Protein AF-A0AAN7IWL6-F1 (afdb_monomer_lite)

Structure (mmCIF, N/CA/C/O backbone):
data_AF-A0AAN7IWL6-F1
#
_entry.id   AF-A0AAN7IWL6-F1
#
loop_
_atom_site.group_PDB
_atom_site.id
_atom_site.ty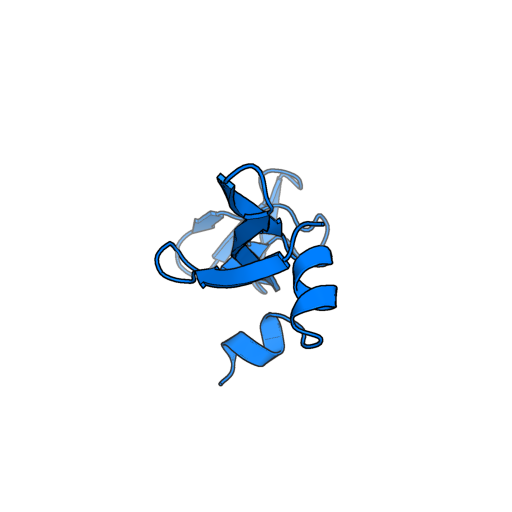pe_symbol
_atom_site.label_atom_id
_atom_site.label_alt_id
_atom_site.label_comp_id
_atom_site.label_asym_id
_atom_site.label_entity_id
_atom_site.label_seq_id
_atom_site.pdbx_PDB_ins_code
_atom_site.Cartn_x
_atom_site.Cartn_y
_atom_site.Cartn_z
_atom_site.occupancy
_atom_site.B_iso_or_equiv
_atom_site.auth_seq_id
_atom_site.auth_comp_id
_atom_site.auth_asym_id
_atom_site.auth_atom_id
_atom_site.pdbx_PDB_model_num
ATOM 1 N N . MET A 1 1 ? -13.037 -2.019 23.472 1.00 88.56 1 MET A N 1
ATOM 2 C CA . MET A 1 1 ? -12.788 -2.715 22.178 1.00 88.56 1 MET A CA 1
ATOM 3 C C . MET A 1 1 ? -12.791 -1.686 21.055 1.00 88.56 1 MET A C 1
ATOM 5 O O . MET A 1 1 ? -13.658 -0.823 21.073 1.00 88.56 1 MET A O 1
ATOM 9 N N . ALA A 1 2 ? -11.859 -1.761 20.102 1.00 95.31 2 ALA A N 1
ATOM 10 C CA . ALA A 1 2 ? -11.786 -0.822 18.979 1.00 95.31 2 ALA A CA 1
ATOM 11 C C . ALA A 1 2 ? -12.398 -1.415 17.701 1.00 95.31 2 ALA A C 1
ATOM 13 O O . ALA A 1 2 ? -12.267 -2.611 17.448 1.00 95.31 2 ALA A O 1
ATOM 14 N N . VAL A 1 3 ? -13.056 -0.582 16.891 1.00 96.25 3 VAL A N 1
ATOM 15 C CA . VAL A 1 3 ? -13.688 -0.990 15.625 1.00 96.25 3 VAL A CA 1
ATOM 16 C C . VAL A 1 3 ? -13.333 -0.035 14.490 1.00 96.25 3 VAL A C 1
ATOM 18 O O . VAL A 1 3 ? -13.264 1.180 14.685 1.00 96.25 3 VAL A O 1
ATOM 21 N N . VAL A 1 4 ? -13.155 -0.578 13.284 1.00 95.00 4 VAL A N 1
ATOM 22 C CA . VAL A 1 4 ? -13.002 0.222 12.061 1.00 95.00 4 VAL A CA 1
ATOM 23 C C . VAL A 1 4 ? -14.368 0.798 11.689 1.00 95.00 4 VAL A C 1
ATOM 25 O O . VAL A 1 4 ? -15.328 0.057 11.490 1.00 95.00 4 VAL A O 1
ATOM 28 N N . LYS A 1 5 ? -14.470 2.127 11.618 1.00 96.06 5 LYS A N 1
ATOM 29 C CA . LYS A 1 5 ? -15.691 2.843 11.220 1.00 96.06 5 LYS A CA 1
ATOM 30 C C . LYS A 1 5 ? -15.696 3.211 9.743 1.00 96.06 5 LYS A C 1
ATOM 32 O O . LYS A 1 5 ? -16.749 3.157 9.118 1.00 96.06 5 LYS A O 1
ATOM 37 N N . LYS A 1 6 ? -14.538 3.589 9.199 1.00 93.38 6 LYS A N 1
ATOM 38 C CA . LYS A 1 6 ? -14.381 4.005 7.800 1.00 93.38 6 LYS A CA 1
ATOM 39 C C . LYS A 1 6 ? -12.994 3.619 7.290 1.00 93.38 6 LYS A C 1
ATOM 41 O O . LYS A 1 6 ? -12.021 3.698 8.035 1.00 93.38 6 LYS A O 1
ATOM 46 N N . VAL A 1 7 ? -12.919 3.257 6.012 1.00 92.25 7 VAL A N 1
ATOM 47 C CA . VAL A 1 7 ? -11.673 3.226 5.236 1.00 92.25 7 VAL A CA 1
ATOM 48 C C . VAL A 1 7 ? -11.615 4.515 4.417 1.00 92.25 7 VAL A C 1
ATOM 50 O O . VAL A 1 7 ? -12.557 4.815 3.685 1.00 92.25 7 VAL A O 1
ATOM 53 N N . ASN A 1 8 ? -10.556 5.304 4.575 1.00 89.94 8 ASN A N 1
ATOM 54 C CA . ASN A 1 8 ? -10.306 6.513 3.804 1.00 89.94 8 ASN A CA 1
ATOM 55 C C . ASN A 1 8 ? -9.286 6.240 2.687 1.00 89.94 8 ASN A C 1
ATOM 57 O O . ASN A 1 8 ? -8.236 5.636 2.914 1.00 89.94 8 ASN A O 1
ATOM 61 N N . ALA A 1 9 ? -9.622 6.703 1.485 1.00 83.88 9 ALA A N 1
ATOM 62 C CA . ALA A 1 9 ? -8.821 6.601 0.269 1.00 83.88 9 ALA A CA 1
ATOM 63 C C . ALA A 1 9 ? -8.427 7.979 -0.305 1.00 83.88 9 ALA A C 1
ATOM 65 O O . ALA A 1 9 ? -7.730 8.033 -1.316 1.00 83.88 9 ALA A O 1
ATOM 66 N N . GLU A 1 10 ? -8.845 9.083 0.329 1.00 87.38 10 GLU A N 1
ATOM 67 C CA . GLU A 1 10 ? -8.647 10.463 -0.153 1.00 87.38 10 GLU A CA 1
ATOM 68 C C . GLU A 1 10 ? -7.163 10.817 -0.357 1.00 87.38 10 GLU A C 1
ATOM 70 O O . GLU A 1 10 ? -6.811 11.487 -1.322 1.00 87.38 10 GLU A O 1
ATOM 75 N N . ASN A 1 11 ? -6.275 10.292 0.492 1.00 89.81 11 ASN A N 1
ATOM 76 C CA . ASN A 1 11 ? -4.824 10.508 0.414 1.00 89.81 11 ASN A CA 1
ATOM 77 C C . ASN A 1 11 ? -4.088 9.479 -0.470 1.00 89.81 11 ASN A C 1
ATOM 79 O O . ASN A 1 11 ? -2.870 9.308 -0.361 1.00 89.81 11 ASN A O 1
ATOM 83 N N . GLY A 1 12 ? -4.822 8.763 -1.321 1.00 92.12 12 GLY A N 1
ATOM 84 C CA . GLY A 1 12 ? -4.312 7.658 -2.124 1.00 92.12 12 GLY A CA 1
ATOM 85 C C . GLY A 1 12 ? -4.312 6.341 -1.348 1.00 92.12 12 GLY A C 1
ATOM 86 O O . GLY A 1 12 ? -3.613 6.185 -0.345 1.00 92.12 12 GLY A O 1
ATOM 87 N N . TRP A 1 13 ? -5.079 5.378 -1.861 1.00 93.81 13 TRP A N 1
ATOM 88 C CA . TRP A 1 13 ? -5.275 4.048 -1.271 1.00 93.81 13 TRP A CA 1
ATOM 89 C C . TRP A 1 13 ? -4.149 3.052 -1.590 1.00 93.81 13 TRP A C 1
ATOM 91 O O . TRP A 1 13 ? -4.129 1.940 -1.060 1.00 93.81 13 TRP A O 1
ATOM 101 N N . HIS A 1 14 ? -3.214 3.436 -2.460 1.00 95.19 14 HIS A N 1
ATOM 102 C CA . HIS A 1 14 ? -2.120 2.590 -2.927 1.00 95.19 14 HIS A CA 1
ATOM 103 C C . HIS A 1 14 ? -0.818 3.365 -3.144 1.00 95.19 14 HIS A C 1
ATOM 105 O O . HIS A 1 14 ? -0.804 4.597 -3.243 1.00 95.19 14 HIS A O 1
ATOM 111 N N . TYR A 1 15 ? 0.272 2.626 -3.301 1.00 94.81 15 TYR A N 1
ATOM 112 C CA . TYR A 1 15 ? 1.544 3.117 -3.809 1.00 94.81 15 TYR A CA 1
ATOM 113 C C . TYR A 1 15 ? 2.220 2.053 -4.677 1.00 94.81 15 TYR A C 1
ATOM 115 O O . TYR A 1 15 ? 1.912 0.865 -4.588 1.00 94.81 15 TYR A O 1
ATOM 123 N N . ILE A 1 16 ? 3.178 2.491 -5.493 1.00 94.81 16 ILE A N 1
ATOM 124 C CA . ILE A 1 16 ? 4.028 1.587 -6.266 1.00 94.81 16 ILE A CA 1
ATOM 125 C C . ILE A 1 16 ? 5.155 1.086 -5.371 1.00 94.81 16 ILE A C 1
ATOM 127 O O . ILE A 1 16 ? 5.930 1.880 -4.823 1.00 94.81 16 ILE A O 1
ATOM 131 N N . SER A 1 17 ? 5.251 -0.228 -5.227 1.00 94.62 17 SER A N 1
ATOM 132 C CA . SER A 1 17 ? 6.289 -0.907 -4.468 1.00 94.62 17 SER A CA 1
ATOM 133 C C . SER A 1 17 ? 7.249 -1.663 -5.387 1.00 94.62 17 SER A C 1
ATOM 135 O O . SER A 1 17 ? 6.943 -2.014 -6.528 1.00 94.62 17 SER A O 1
ATOM 137 N N . CYS A 1 18 ? 8.467 -1.863 -4.892 1.00 93.69 18 CYS A N 1
ATOM 138 C CA . CYS A 1 18 ? 9.449 -2.727 -5.531 1.00 93.69 18 CYS A CA 1
ATOM 139 C C . CYS A 1 18 ? 9.043 -4.195 -5.379 1.00 93.69 18 CYS A C 1
ATOM 141 O O . CYS A 1 18 ? 8.749 -4.637 -4.270 1.00 93.69 18 CYS A O 1
ATOM 143 N N . THR A 1 19 ? 9.122 -4.951 -6.471 1.00 90.44 19 THR A N 1
ATOM 144 C CA . THR A 1 19 ? 8.806 -6.385 -6.528 1.00 90.44 19 THR A CA 1
ATOM 145 C C . THR A 1 19 ? 9.639 -7.243 -5.575 1.00 90.44 19 THR A C 1
ATOM 147 O O . THR A 1 19 ? 9.149 -8.262 -5.108 1.00 90.44 19 THR A O 1
ATOM 150 N N . ASP A 1 20 ? 10.882 -6.851 -5.272 1.00 91.44 20 ASP A N 1
ATOM 151 C CA . ASP A 1 20 ? 11.800 -7.677 -4.472 1.00 91.44 20 ASP A CA 1
ATOM 152 C C . ASP A 1 20 ? 11.764 -7.352 -2.976 1.00 91.44 20 ASP A C 1
ATOM 154 O O . ASP A 1 20 ? 11.862 -8.243 -2.139 1.00 91.44 20 ASP A O 1
ATOM 158 N N . CYS A 1 21 ? 11.675 -6.065 -2.623 1.00 92.06 21 CYS A N 1
ATOM 159 C CA . CYS A 1 21 ? 11.773 -5.622 -1.226 1.00 92.06 21 CYS A CA 1
ATOM 160 C C . CYS A 1 21 ? 10.497 -4.978 -0.676 1.00 92.06 21 CYS A C 1
ATOM 162 O O . CYS A 1 21 ? 10.496 -4.556 0.480 1.00 92.06 21 CYS A O 1
ATOM 164 N N . HIS A 1 22 ? 9.445 -4.843 -1.491 1.00 89.94 22 HIS A N 1
ATOM 165 C CA . HIS A 1 22 ? 8.139 -4.259 -1.145 1.00 89.94 22 HIS A CA 1
ATOM 166 C C . HIS A 1 22 ? 8.171 -2.813 -0.605 1.00 89.94 22 HIS A C 1
ATOM 168 O O . HIS A 1 22 ? 7.142 -2.245 -0.232 1.00 89.94 22 HIS A O 1
ATOM 174 N N . LYS A 1 23 ? 9.340 -2.158 -0.607 1.00 91.19 23 LYS A N 1
ATOM 175 C CA . LYS A 1 23 ? 9.471 -0.737 -0.268 1.00 91.19 23 LYS A CA 1
ATOM 176 C C . LYS A 1 23 ? 8.908 0.126 -1.390 1.00 91.19 23 LYS A C 1
ATOM 178 O O . LYS A 1 23 ? 8.997 -0.233 -2.565 1.00 91.19 23 LYS A O 1
ATOM 183 N N . LYS A 1 24 ? 8.387 1.299 -1.020 1.00 93.25 24 LYS A N 1
ATOM 184 C CA . LYS A 1 24 ? 7.907 2.311 -1.966 1.00 93.25 24 LYS A CA 1
ATOM 185 C C . LYS A 1 24 ? 8.996 2.653 -2.987 1.00 93.25 24 LYS A C 1
ATOM 187 O O . LYS A 1 24 ? 10.129 2.964 -2.614 1.00 93.25 24 LYS A O 1
ATOM 192 N N . ALA A 1 25 ? 8.637 2.603 -4.262 1.00 96.06 25 ALA A N 1
ATOM 193 C CA . ALA A 1 25 ? 9.491 2.998 -5.368 1.00 96.06 25 ALA A CA 1
ATOM 194 C C . ALA A 1 25 ? 9.170 4.424 -5.828 1.00 96.06 25 ALA A C 1
ATOM 196 O O . ALA A 1 25 ? 8.094 4.966 -5.563 1.00 96.06 25 ALA A O 1
ATOM 197 N N . LYS A 1 26 ? 10.132 5.039 -6.514 1.00 96.19 26 LYS A N 1
ATOM 198 C CA .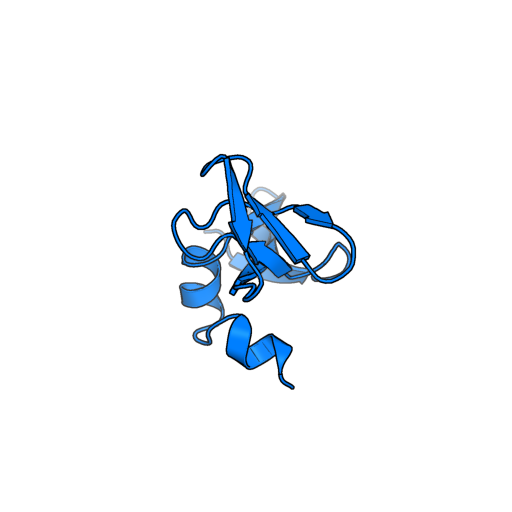 LYS A 1 26 ? 9.952 6.314 -7.211 1.00 96.19 26 LYS A CA 1
ATOM 199 C C . LYS A 1 26 ? 9.564 6.035 -8.657 1.00 96.19 26 LYS A C 1
ATOM 201 O O . LYS A 1 26 ? 10.174 5.176 -9.287 1.00 96.19 26 LYS A O 1
ATOM 206 N N . THR A 1 27 ? 8.611 6.789 -9.185 1.00 95.12 27 THR A N 1
ATOM 207 C CA . THR A 1 27 ? 8.299 6.790 -10.618 1.00 95.12 27 THR A CA 1
ATOM 208 C C . THR A 1 27 ? 9.229 7.770 -11.325 1.00 95.12 27 THR A C 1
ATOM 210 O O . THR A 1 27 ? 9.325 8.928 -10.920 1.00 95.12 27 THR A O 1
ATOM 213 N N . ILE A 1 28 ? 9.931 7.307 -12.359 1.00 93.69 28 ILE A N 1
ATOM 214 C CA . ILE A 1 28 ? 10.856 8.096 -13.179 1.00 93.69 28 ILE A CA 1
ATOM 215 C C . ILE A 1 28 ? 10.465 7.894 -14.646 1.00 93.69 28 ILE A C 1
ATOM 217 O O . ILE A 1 28 ? 10.831 6.897 -15.273 1.00 93.69 28 ILE A O 1
ATOM 221 N N . GLY A 1 29 ? 9.685 8.832 -15.191 1.00 90.44 29 GLY A N 1
ATOM 222 C CA . GLY A 1 29 ? 9.098 8.693 -16.526 1.00 90.44 29 GLY A CA 1
ATOM 223 C C . GLY A 1 29 ? 8.192 7.460 -16.603 1.00 90.44 29 GLY A C 1
ATOM 224 O O . GLY A 1 29 ? 7.244 7.344 -15.832 1.00 90.44 29 GLY A O 1
ATOM 225 N N . SER A 1 30 ? 8.513 6.532 -17.505 1.00 89.44 30 SER A N 1
ATOM 226 C CA . SER A 1 30 ? 7.836 5.234 -17.664 1.00 89.44 30 SER A CA 1
ATOM 227 C C . SER A 1 30 ? 8.479 4.088 -16.867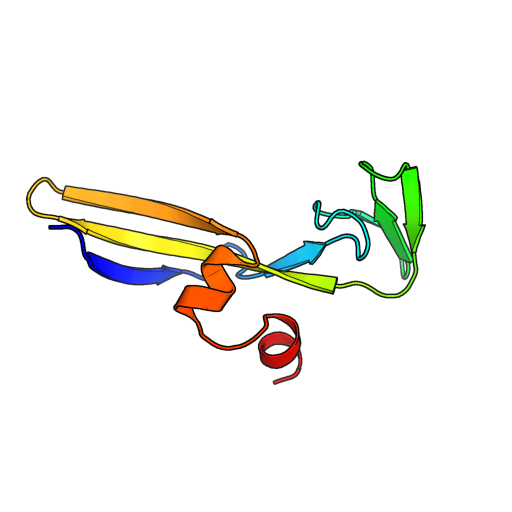 1.00 89.44 30 SER A C 1
ATOM 229 O O . SER A 1 30 ? 8.084 2.934 -17.017 1.00 89.44 30 SER A O 1
ATOM 231 N N . THR A 1 31 ? 9.485 4.383 -16.041 1.00 93.50 31 THR A N 1
ATOM 232 C CA . THR A 1 31 ? 10.234 3.391 -15.258 1.00 93.50 31 THR A CA 1
ATOM 233 C C . THR A 1 31 ? 10.105 3.645 -13.762 1.00 93.50 31 THR A C 1
ATOM 235 O O . THR A 1 31 ? 9.612 4.687 -13.323 1.00 93.50 31 THR A O 1
ATOM 238 N N . PHE A 1 32 ? 10.573 2.691 -12.962 1.00 96.44 32 PHE A N 1
ATOM 239 C CA . PHE A 1 32 ? 10.530 2.763 -11.509 1.00 96.44 32 PHE A CA 1
ATOM 240 C C . PHE A 1 32 ? 11.924 2.576 -10.923 1.00 96.44 32 PHE A C 1
ATOM 242 O O . PHE A 1 32 ? 12.722 1.792 -11.429 1.00 96.44 32 PHE A O 1
ATOM 249 N N . TRP A 1 33 ? 12.216 3.282 -9.834 1.00 97.00 33 TRP A N 1
ATOM 250 C CA . TRP A 1 33 ? 13.474 3.171 -9.101 1.00 97.00 33 TRP A CA 1
ATOM 251 C C . TRP A 1 33 ? 13.223 2.771 -7.654 1.00 97.00 33 TRP A C 1
ATOM 253 O O . TRP A 1 33 ? 12.481 3.434 -6.921 1.00 97.00 33 TRP A O 1
ATOM 263 N N . CYS A 1 34 ? 13.870 1.693 -7.223 1.00 96.75 34 CYS A N 1
ATOM 264 C CA . CYS A 1 34 ? 13.852 1.273 -5.834 1.00 96.75 34 CYS A CA 1
ATOM 265 C C . CYS A 1 34 ? 15.095 1.791 -5.109 1.00 96.75 34 CYS A C 1
ATOM 267 O O . CYS A 1 34 ? 16.210 1.356 -5.386 1.00 96.75 34 CYS A O 1
ATOM 269 N N . GLU A 1 35 ? 14.903 2.643 -4.102 1.00 96.06 35 GLU A N 1
ATOM 270 C CA . GLU A 1 35 ? 16.012 3.106 -3.257 1.00 96.06 35 GLU A CA 1
ATOM 271 C C . GLU A 1 35 ? 16.569 2.014 -2.340 1.00 96.06 35 GLU A C 1
ATOM 273 O O . GLU A 1 35 ? 17.746 2.052 -1.996 1.00 96.06 35 GLU A O 1
ATOM 278 N N . GLY A 1 36 ? 15.741 1.040 -1.947 1.00 94.31 36 GLY A N 1
ATOM 279 C CA . GLY A 1 36 ? 16.164 -0.070 -1.092 1.00 94.31 36 GLY A CA 1
ATOM 280 C C . GLY A 1 36 ? 17.087 -1.050 -1.813 1.00 94.31 36 GLY A C 1
ATOM 281 O O . GLY A 1 36 ? 18.098 -1.455 -1.254 1.00 94.31 36 GLY A O 1
ATOM 282 N N . CYS A 1 37 ? 16.750 -1.395 -3.056 1.00 95.75 37 CYS A N 1
ATOM 283 C CA . CYS A 1 37 ? 17.528 -2.311 -3.890 1.00 95.75 37 CYS A CA 1
ATOM 284 C C . CYS A 1 37 ? 18.553 -1.603 -4.787 1.00 95.75 37 CYS A C 1
ATOM 286 O O . CYS A 1 37 ? 19.331 -2.284 -5.444 1.00 95.75 37 CYS A O 1
ATOM 288 N N . LYS A 1 38 ? 18.526 -0.264 -4.855 1.00 96.50 38 LYS A N 1
ATOM 289 C CA . LYS A 1 38 ? 19.374 0.562 -5.732 1.00 96.50 38 LYS A CA 1
ATOM 290 C C . LYS A 1 38 ? 19.337 0.112 -7.198 1.00 96.50 38 LYS A C 1
ATOM 292 O O . LYS A 1 38 ? 20.368 0.030 -7.858 1.00 96.50 38 LYS A O 1
ATOM 297 N N . LYS A 1 39 ? 18.134 -0.182 -7.701 1.00 95.62 39 LYS A N 1
ATOM 298 C CA . LYS A 1 39 ? 17.919 -0.638 -9.080 1.00 95.62 39 LYS A CA 1
ATOM 299 C C . LYS A 1 39 ? 16.671 -0.038 -9.715 1.00 95.62 39 LYS A C 1
ATOM 301 O O . LYS A 1 39 ? 15.685 0.253 -9.029 1.00 95.62 39 LYS A O 1
ATOM 306 N N . GLY A 1 40 ? 16.734 0.094 -11.038 1.00 95.19 40 GLY A N 1
ATOM 307 C CA . GLY A 1 40 ? 15.589 0.393 -11.887 1.00 95.19 40 GLY A CA 1
ATOM 308 C C . GLY A 1 40 ? 14.796 -0.871 -12.216 1.00 95.19 40 GLY A C 1
ATOM 309 O O . GLY A 1 40 ? 15.352 -1.969 -12.233 1.00 95.19 40 GLY A O 1
ATOM 310 N N . PHE A 1 41 ? 13.500 -0.724 -12.464 1.00 93.69 41 PHE A N 1
ATOM 311 C CA . PHE A 1 41 ? 12.619 -1.804 -12.897 1.00 93.69 41 PHE A CA 1
ATOM 312 C C . PHE A 1 41 ? 11.434 -1.250 -13.700 1.00 93.69 41 PHE A C 1
ATOM 314 O O . PHE A 1 41 ? 11.093 -0.072 -13.597 1.00 93.69 41 PHE A O 1
ATOM 321 N N . SER A 1 42 ? 10.833 -2.094 -14.539 1.00 90.81 42 SER A N 1
ATOM 322 C CA . SER A 1 42 ? 9.756 -1.711 -15.465 1.00 90.81 42 SER A CA 1
ATOM 323 C C . SER A 1 42 ? 8.379 -2.242 -15.068 1.00 90.81 42 SER A C 1
ATOM 325 O O . SER A 1 42 ? 7.377 -1.703 -15.518 1.00 90.81 42 SER A O 1
ATOM 327 N N . SER A 1 43 ? 8.318 -3.281 -14.231 1.00 88.50 43 SER A N 1
ATOM 328 C CA . SER A 1 43 ? 7.066 -3.912 -13.794 1.00 88.50 43 SER A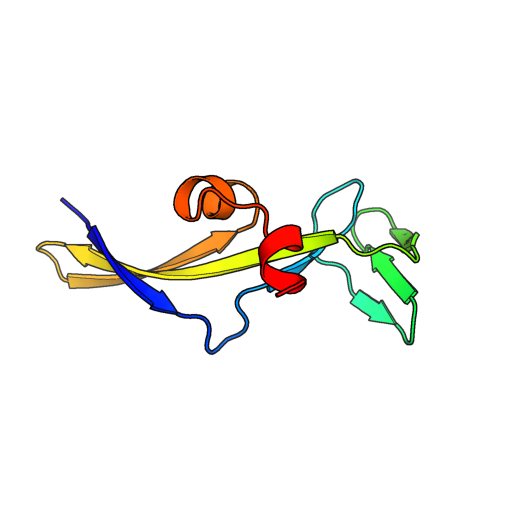 CA 1
ATOM 329 C C . SER A 1 43 ? 6.751 -3.520 -12.346 1.00 88.50 43 SER A C 1
ATOM 331 O O . SER A 1 43 ? 7.375 -4.061 -11.432 1.00 88.50 43 SER A O 1
ATOM 333 N N . PRO A 1 44 ? 5.844 -2.556 -12.111 1.00 85.44 44 PRO A N 1
ATOM 334 C CA . PRO A 1 44 ? 5.500 -2.107 -10.772 1.00 85.44 44 PRO A CA 1
ATOM 335 C C . PRO A 1 44 ? 4.607 -3.118 -10.052 1.00 85.44 44 PRO A C 1
ATOM 337 O O . PRO A 1 44 ? 3.724 -3.718 -10.662 1.00 85.44 44 PRO A O 1
ATOM 340 N N . THR A 1 45 ? 4.774 -3.237 -8.736 1.00 92.31 45 THR A N 1
ATOM 341 C CA . THR A 1 45 ? 3.771 -3.871 -7.873 1.00 92.31 45 THR A CA 1
ATOM 342 C C . THR A 1 45 ? 2.901 -2.783 -7.259 1.00 92.31 45 THR A C 1
ATOM 344 O O . THR A 1 45 ? 3.414 -1.787 -6.746 1.00 92.31 45 THR A O 1
ATOM 347 N N . ILE A 1 46 ? 1.581 -2.958 -7.308 1.00 94.88 46 ILE A N 1
ATOM 348 C CA . ILE A 1 46 ? 0.643 -2.092 -6.592 1.00 94.88 46 ILE A CA 1
ATOM 349 C C . ILE A 1 46 ? 0.488 -2.627 -5.170 1.00 94.88 46 ILE A C 1
ATOM 351 O O . ILE A 1 46 ? 0.182 -3.803 -4.996 1.00 94.88 46 ILE A O 1
ATOM 355 N N . SER A 1 47 ? 0.683 -1.764 -4.174 1.00 95.88 47 SER A N 1
ATOM 356 C CA . SER A 1 47 ? 0.593 -2.097 -2.748 1.00 95.88 47 SER A CA 1
ATOM 357 C C . SER A 1 47 ? -0.371 -1.164 -2.024 1.00 95.88 47 SER A C 1
ATOM 359 O O . SER A 1 47 ? -0.398 0.036 -2.298 1.00 95.88 47 SER A O 1
ATOM 361 N N . TYR A 1 48 ? -1.142 -1.690 -1.070 1.00 95.31 48 TYR A N 1
ATOM 362 C CA . TYR A 1 48 ? -2.111 -0.898 -0.305 1.00 95.31 48 TYR A CA 1
ATOM 363 C C . TYR A 1 48 ? -1.462 0.120 0.637 1.00 95.31 48 TYR A C 1
ATOM 365 O O . TYR A 1 48 ? -0.474 -0.165 1.311 1.00 95.31 48 TYR A O 1
ATOM 373 N N . ARG A 1 49 ? -2.115 1.272 0.776 1.00 95.56 49 ARG A N 1
ATOM 374 C CA . ARG A 1 49 ? -1.957 2.235 1.870 1.00 95.56 49 ARG A CA 1
ATOM 375 C C . ARG A 1 49 ? -3.356 2.673 2.292 1.00 95.56 49 ARG A C 1
ATOM 377 O O . ARG A 1 49 ? -3.911 3.606 1.724 1.00 95.56 49 ARG A O 1
ATOM 384 N N . LEU A 1 50 ? -3.935 1.976 3.263 1.00 95.00 50 LEU A N 1
ATOM 385 C CA . LEU A 1 50 ? -5.285 2.264 3.740 1.00 95.00 50 LEU A CA 1
ATOM 386 C C . LEU A 1 50 ? -5.233 3.107 5.003 1.00 95.00 50 LEU A C 1
ATOM 388 O O . LEU A 1 50 ? -4.531 2.766 5.952 1.00 95.00 50 LEU A O 1
ATOM 392 N N . GLU A 1 51 ? -6.016 4.177 5.031 1.00 96.62 51 GLU A N 1
ATOM 393 C CA . GLU A 1 51 ? -6.254 4.950 6.244 1.00 96.62 51 GLU A CA 1
ATOM 394 C C . GLU A 1 51 ? -7.538 4.436 6.900 1.00 96.62 51 GLU A C 1
ATOM 396 O O . GLU A 1 51 ? -8.624 4.537 6.341 1.00 96.62 51 GLU A O 1
ATOM 401 N N . LEU A 1 52 ? -7.429 3.838 8.082 1.00 95.94 52 LEU A N 1
ATOM 402 C CA . LEU A 1 52 ? -8.555 3.283 8.823 1.00 95.94 52 LEU A CA 1
ATOM 403 C C . LEU A 1 52 ? -8.942 4.240 9.941 1.00 95.94 52 LEU A C 1
ATOM 405 O O . LEU A 1 52 ? -8.171 4.445 10.878 1.00 95.94 52 LEU A O 1
ATOM 409 N N . HIS A 1 53 ? -10.153 4.788 9.879 1.00 96.44 53 HIS A N 1
ATOM 410 C CA . HIS A 1 53 ? -10.732 5.510 11.006 1.00 96.44 53 HIS A CA 1
ATOM 411 C C . HIS A 1 53 ? -11.239 4.491 12.020 1.00 96.44 53 HIS A C 1
ATOM 413 O O . HIS A 1 53 ? -12.210 3.771 11.768 1.00 96.44 53 HIS A O 1
ATOM 419 N N . VAL A 1 54 ? -10.562 4.416 13.158 1.00 97.06 54 VAL A N 1
ATOM 420 C CA . VAL A 1 54 ? -10.840 3.463 14.230 1.00 97.06 54 VAL A CA 1
ATOM 421 C C . VAL A 1 54 ? -11.399 4.212 15.432 1.00 97.06 54 VAL A C 1
ATOM 423 O O . VAL A 1 54 ? -10.921 5.293 15.774 1.00 97.06 54 VAL A O 1
ATOM 426 N N . LYS A 1 55 ? -12.428 3.643 16.062 1.00 97.94 55 LYS A N 1
ATOM 427 C CA . LYS A 1 55 ? -13.085 4.205 17.246 1.00 97.94 55 LYS A CA 1
ATOM 428 C C . LYS A 1 55 ? -13.193 3.160 18.350 1.00 97.94 55 LYS A C 1
ATOM 430 O O . LYS A 1 55 ? -13.544 2.013 18.071 1.00 97.94 55 LYS A O 1
ATOM 435 N N . ASP A 1 56 ? -12.961 3.579 19.585 1.00 97.25 56 ASP A N 1
ATOM 436 C CA . ASP A 1 56 ? -13.282 2.830 20.797 1.00 97.25 56 ASP A CA 1
ATOM 437 C C . ASP A 1 56 ? -14.036 3.722 21.803 1.00 97.25 56 ASP A C 1
ATOM 439 O O . ASP A 1 56 ? -14.595 4.759 21.435 1.00 97.25 56 ASP A O 1
ATOM 443 N N . GLU A 1 57 ? -14.115 3.285 23.058 1.00 97.44 57 GLU A N 1
ATOM 444 C CA . GLU A 1 57 ? -14.772 4.019 24.146 1.00 97.44 57 GLU A CA 1
ATOM 445 C C . GLU A 1 57 ? -14.042 5.318 24.522 1.00 97.44 57 GLU A C 1
ATOM 447 O O . GLU A 1 57 ? -14.673 6.243 25.026 1.00 97.44 57 GLU A O 1
ATOM 452 N N . SER A 1 58 ? -12.737 5.410 24.252 1.00 97.38 58 SER A N 1
ATOM 453 C CA . SER A 1 58 ? -11.902 6.564 24.600 1.00 97.38 58 SER A CA 1
ATOM 454 C C . SER A 1 58 ? -11.912 7.662 23.535 1.00 97.38 58 SER A C 1
ATOM 456 O O . SER A 1 58 ? -11.690 8.831 23.845 1.00 97.38 58 SER A O 1
ATOM 458 N N . GLY A 1 59 ? -12.188 7.316 22.276 1.00 96.69 59 GLY A N 1
ATOM 459 C CA . GLY A 1 59 ? -12.201 8.287 21.189 1.00 96.69 59 GLY A CA 1
ATOM 460 C C . GLY A 1 59 ? -12.021 7.655 19.818 1.00 96.69 59 GLY A C 1
ATOM 461 O O . GLY A 1 59 ? -12.375 6.499 19.586 1.00 96.69 59 GLY A O 1
ATOM 462 N N . SER A 1 60 ? -11.499 8.441 18.875 1.00 97.12 60 SER A N 1
ATOM 463 C CA . SER A 1 60 ? -11.228 7.976 17.516 1.00 97.12 60 SER A CA 1
ATOM 464 C C . SER A 1 60 ? -9.873 8.436 17.003 1.00 97.12 60 SER A C 1
ATOM 466 O O . SER A 1 60 ? -9.453 9.550 17.301 1.00 97.12 60 SER A O 1
ATOM 468 N N . THR A 1 61 ? -9.235 7.604 16.187 1.00 96.88 61 THR A N 1
ATOM 469 C CA . THR A 1 61 ? -7.928 7.872 15.579 1.00 96.88 61 THR A CA 1
ATOM 470 C C . THR A 1 61 ? -7.836 7.265 14.177 1.00 96.88 61 THR A C 1
ATOM 472 O O . THR A 1 61 ? -8.720 6.514 13.758 1.00 96.88 61 THR A O 1
ATOM 475 N N . ILE A 1 62 ? -6.770 7.587 13.445 1.00 96.38 62 ILE A N 1
ATOM 476 C CA . ILE A 1 62 ? -6.482 7.038 12.118 1.00 96.38 62 ILE A CA 1
ATOM 477 C C . ILE A 1 62 ? -5.270 6.110 12.209 1.00 96.38 62 ILE A C 1
ATOM 479 O O . ILE A 1 62 ? -4.198 6.519 12.651 1.00 96.38 62 ILE A O 1
ATOM 483 N N . PHE A 1 63 ? -5.427 4.875 11.738 1.00 96.19 63 PHE A N 1
ATOM 484 C CA . PHE A 1 63 ? -4.317 3.953 11.498 1.00 96.19 63 PHE A CA 1
ATOM 485 C C . PHE A 1 63 ? -3.985 3.920 10.011 1.00 96.19 63 PHE A C 1
ATOM 487 O O . PHE A 1 63 ? -4.890 3.861 9.184 1.00 96.19 63 PHE A O 1
ATOM 494 N N . VAL A 1 64 ? -2.699 3.904 9.663 1.00 95.38 64 VAL A N 1
ATOM 495 C CA . VAL A 1 64 ? -2.263 3.643 8.286 1.00 95.38 64 VAL A CA 1
ATOM 496 C C . VAL A 1 64 ? -1.802 2.196 8.195 1.00 95.38 64 VAL A C 1
ATOM 498 O O . VAL A 1 64 ? -0.843 1.810 8.863 1.00 95.38 64 VAL A O 1
ATOM 501 N N . VAL A 1 65 ? -2.487 1.397 7.380 1.00 94.62 65 VAL A N 1
ATOM 502 C CA . VAL A 1 65 ? -2.190 -0.025 7.182 1.00 94.62 65 VAL A CA 1
ATOM 503 C C . VAL A 1 65 ? -1.621 -0.231 5.786 1.00 94.62 65 VAL A C 1
ATOM 505 O O . VAL A 1 65 ? -2.196 0.218 4.792 1.00 94.62 65 VAL A O 1
ATOM 508 N N . PHE A 1 66 ? -0.478 -0.909 5.721 1.00 92.94 66 PHE A N 1
ATOM 509 C CA . PHE A 1 66 ? 0.272 -1.105 4.487 1.00 92.94 66 PHE A CA 1
ATOM 510 C C . PHE A 1 66 ? 0.149 -2.536 3.961 1.00 92.94 66 PHE A C 1
ATOM 512 O O . PHE A 1 66 ? 0.163 -3.499 4.731 1.00 92.94 66 PHE A O 1
ATOM 519 N N . ASP A 1 67 ? 0.086 -2.637 2.635 1.00 91.94 67 ASP A N 1
ATOM 520 C CA . ASP A 1 67 ? 0.315 -3.835 1.824 1.00 91.94 67 ASP A CA 1
ATOM 521 C C . ASP A 1 67 ? -0.300 -5.117 2.416 1.00 91.94 67 ASP A C 1
ATOM 523 O O . ASP A 1 67 ? -1.518 -5.184 2.575 1.00 91.94 67 ASP A O 1
ATOM 527 N N . LYS A 1 68 ? 0.514 -6.111 2.792 1.00 90.50 68 LYS A N 1
ATOM 528 C CA . LYS A 1 68 ? 0.051 -7.426 3.273 1.00 90.50 68 LYS A CA 1
ATOM 529 C C . LYS A 1 68 ? -0.930 -7.370 4.444 1.00 90.50 68 LYS A C 1
ATOM 531 O O . LYS A 1 68 ? -1.823 -8.208 4.526 1.00 90.50 68 LYS A O 1
ATOM 536 N N . GLU A 1 69 ? -0.790 -6.412 5.360 1.00 92.88 69 GLU A N 1
ATOM 537 C CA . GLU A 1 69 ? -1.742 -6.287 6.472 1.00 92.88 69 GLU A CA 1
ATOM 538 C C . GLU A 1 69 ? -3.084 -5.721 5.998 1.00 92.88 69 GLU A C 1
ATOM 540 O O . GLU A 1 69 ? -4.138 -6.142 6.468 1.00 92.88 69 GLU A O 1
ATOM 545 N N . ALA A 1 70 ? -3.065 -4.825 5.010 1.00 93.31 70 ALA A N 1
ATOM 546 C CA . ALA A 1 70 ? -4.279 -4.327 4.381 1.00 93.31 70 ALA A CA 1
ATOM 547 C C . ALA A 1 70 ? -4.943 -5.403 3.505 1.00 93.31 70 ALA A C 1
ATOM 549 O O . ALA A 1 70 ? -6.166 -5.522 3.529 1.00 93.31 70 ALA A O 1
ATOM 550 N N . GLU A 1 71 ? -4.176 -6.252 2.814 1.00 93.12 71 GLU A N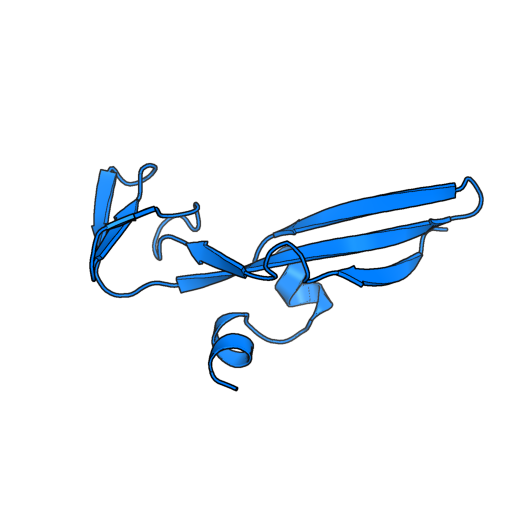 1
ATOM 551 C CA . GLU A 1 71 ? -4.717 -7.395 2.061 1.00 93.12 71 GLU A CA 1
ATOM 552 C C . GLU A 1 71 ? -5.491 -8.367 2.955 1.00 93.12 71 GLU A C 1
ATOM 554 O O . GLU A 1 71 ? -6.527 -8.877 2.539 1.00 93.12 71 GLU A O 1
ATOM 559 N N . LYS A 1 72 ? -5.065 -8.582 4.206 1.00 92.50 72 LYS A N 1
ATOM 560 C CA . LYS A 1 72 ? -5.830 -9.401 5.166 1.00 92.50 72 LYS A CA 1
ATOM 561 C C . LYS A 1 72 ? -7.190 -8.787 5.512 1.00 92.50 72 LYS A C 1
ATOM 563 O O . LYS A 1 72 ? -8.141 -9.521 5.776 1.00 92.50 72 LYS A O 1
ATOM 568 N N . ILE A 1 73 ? -7.282 -7.455 5.513 1.00 90.31 73 ILE A N 1
ATOM 569 C CA . ILE A 1 73 ? -8.514 -6.712 5.809 1.00 90.31 73 ILE A CA 1
ATOM 570 C C . ILE A 1 73 ? -9.439 -6.704 4.588 1.00 90.31 73 ILE A C 1
ATOM 572 O O . ILE A 1 73 ? -10.617 -7.031 4.715 1.00 90.31 73 ILE A O 1
ATOM 576 N N . VAL A 1 74 ? -8.909 -6.365 3.408 1.00 90.75 74 VAL A N 1
ATOM 577 C CA . VAL A 1 74 ? -9.684 -6.263 2.156 1.00 90.75 74 VAL A CA 1
ATOM 578 C C . VAL A 1 74 ? -9.988 -7.639 1.555 1.00 90.75 74 VAL A C 1
ATOM 580 O O . VAL A 1 74 ? -10.978 -7.798 0.848 1.00 90.75 74 VAL A O 1
ATOM 583 N N . ARG A 1 75 ? -9.168 -8.649 1.867 1.00 93.94 75 ARG A N 1
ATOM 584 C CA . ARG A 1 75 ? -9.223 -10.031 1.351 1.00 93.94 75 ARG A CA 1
ATOM 585 C C . ARG A 1 75 ? -9.028 -10.162 -0.160 1.00 93.94 75 ARG A C 1
ATOM 587 O O . ARG A 1 75 ? -9.318 -11.211 -0.725 1.00 93.94 75 ARG A O 1
ATOM 594 N N . ILE A 1 76 ? -8.527 -9.112 -0.804 1.00 92.88 76 ILE A N 1
ATOM 595 C CA . ILE A 1 76 ? -8.252 -9.055 -2.240 1.00 92.88 76 ILE A CA 1
ATOM 596 C C . ILE A 1 76 ? -6.898 -8.359 -2.430 1.00 92.88 76 ILE A C 1
ATOM 598 O O . ILE A 1 76 ? -6.687 -7.319 -1.797 1.00 92.88 76 ILE A O 1
ATOM 602 N N . PRO A 1 77 ? -5.997 -8.873 -3.288 1.00 92.19 77 PRO A N 1
ATOM 603 C CA . PRO A 1 77 ? -4.729 -8.213 -3.586 1.00 92.19 77 PRO A CA 1
ATOM 604 C C . PRO A 1 77 ? -4.922 -6.812 -4.175 1.00 92.19 77 PRO A C 1
ATOM 606 O O . PRO A 1 77 ? -5.837 -6.582 -4.970 1.00 92.19 77 PRO A O 1
ATOM 609 N N . ALA A 1 78 ? -4.029 -5.876 -3.851 1.00 93.62 78 ALA A N 1
ATOM 610 C CA . ALA A 1 78 ? -4.129 -4.498 -4.352 1.00 93.62 78 ALA A CA 1
ATOM 611 C C . ALA A 1 78 ? -4.058 -4.411 -5.889 1.00 93.62 78 ALA A C 1
ATOM 613 O O . ALA A 1 78 ? -4.702 -3.561 -6.504 1.00 93.62 78 ALA A O 1
ATOM 614 N N . THR A 1 79 ? -3.320 -5.326 -6.520 1.00 91.88 79 THR A N 1
ATOM 615 C CA . THR A 1 79 ? -3.213 -5.449 -7.98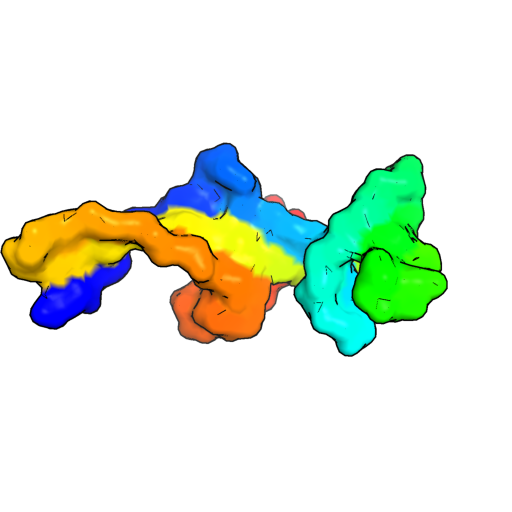2 1.00 91.88 79 THR A CA 1
ATOM 616 C C . THR A 1 79 ? -4.548 -5.772 -8.654 1.00 91.88 79 THR A C 1
ATOM 618 O O . THR A 1 79 ? -4.815 -5.288 -9.753 1.00 91.88 79 THR A O 1
ATOM 621 N N . GLN A 1 80 ? -5.411 -6.540 -7.988 1.00 91.81 80 GLN A N 1
ATOM 622 C CA . GLN A 1 80 ? -6.737 -6.869 -8.502 1.00 91.81 80 GLN A CA 1
ATOM 623 C C . GLN A 1 80 ? -7.704 -5.684 -8.364 1.00 91.81 80 GLN A C 1
ATOM 625 O O . GLN A 1 80 ? -8.515 -5.459 -9.254 1.00 91.81 80 GLN A O 1
ATOM 630 N N . VAL A 1 81 ? -7.588 -4.877 -7.303 1.00 90.69 81 VAL A N 1
ATOM 631 C CA . VAL A 1 81 ? -8.400 -3.653 -7.153 1.00 90.69 81 VAL A CA 1
ATOM 632 C C . VAL A 1 81 ? -7.997 -2.579 -8.165 1.00 90.69 81 VAL A C 1
ATOM 634 O O . VAL A 1 81 ? -8.855 -1.877 -8.682 1.00 90.69 81 VAL A O 1
ATOM 637 N N . TYR A 1 82 ? -6.707 -2.467 -8.494 1.00 86.56 82 TYR A N 1
ATOM 638 C CA . TYR A 1 82 ? -6.205 -1.445 -9.424 1.00 86.56 82 TYR A CA 1
ATOM 639 C C . TYR A 1 82 ? -6.665 -1.630 -10.878 1.00 86.56 82 TYR A C 1
ATOM 641 O O . TYR A 1 82 ? -6.607 -0.697 -11.671 1.00 86.56 82 TYR A O 1
ATOM 649 N N . THR A 1 83 ? -7.068 -2.844 -11.245 1.00 76.50 83 THR A N 1
ATOM 650 C CA . THR A 1 83 ? -7.436 -3.206 -12.621 1.00 76.50 83 THR A CA 1
ATOM 651 C C . THR A 1 83 ? -8.940 -3.118 -12.895 1.00 76.50 83 THR A C 1
ATOM 653 O O . THR A 1 83 ? -9.363 -3.455 -13.999 1.00 76.50 83 THR A O 1
ATOM 656 N N . THR A 1 84 ? -9.729 -2.672 -11.911 1.00 54.97 84 THR A N 1
ATOM 657 C CA . THR A 1 84 ? -11.178 -2.427 -12.030 1.00 54.97 84 THR A CA 1
ATOM 658 C C . THR A 1 84 ? -11.442 -0.957 -12.325 1.00 54.97 84 THR A C 1
ATOM 660 O O . THR A 1 84 ? -12.295 -0.686 -13.197 1.00 54.97 84 THR A O 1
#

Organism: Quercus rubra (NCBI:txid3512)

Secondary structure (DSSP, 8-state):
--EEEEEE-TT-SEEEE-TTT-PBPEEETTEEEETTTTEEESSPEEEEEEEEEEE-SS-EEEEEEEHHHHHHHHSS-HHHHHT-

Radius of gyration: 14.9 Å; chains: 1; bounding box: 35×20×42 Å

InterPro domains:
  IPR012340 Nucleic acid-binding, OB-fold [G3DSA:2.40.50.140] (1-84)
  IPR012340 Nucleic acid-binding, OB-fold [SSF50249] (2-82)
  IPR013955 Replication factor A, C-terminal [PF08646] (2-82)

Sequence (84 aa):
MAVVKKVNAENGWHYISCTDCHKKAKTIGSTFWCEGCKKGFSSPTISYRLELHVKDESGSTIFVVFDKEAEKIVRIPATQVYTT

Foldseek 3Di:
DKDFPDKDCPVHFKAWADPPPRDGWDDDPQWTADPVVRDIDRDTAIKGFIWTWMDDPVGTDTDTDIGPRVCVVVVDHRVVVVVD

pLDDT: mean 92.9, std 5.41, range [54.97, 97.94]